Protein AF-A0A7Y0L3Q6-F1 (afdb_monomer_lite)

Foldseek 3Di:
DVVVLCVLLVVLLVLLQVLLCLLQPVVPPPCSVVSNVVSLVVLLVSLLVQLLVCLQVVHLQLQSLLSSQLSSLQSNLCSLQNDQDDLVNPPDPDDDPVSVVVSVVSNDPVVSVVSSVCSNVVSSNSSSVSSNVSSVVHDHDDPVVVVD

Secondary structure (DSSP, 8-state):
-HHHHHHHHHHHHHHHHHHHHHHHHSTT-THHHHHHHHHHHHHHHHHHHHHHHHHHTTS-HHHHHHHHHHHHHHHHHHHHHH----GGG--SS--THHHHHHHHHHTSHHHHHHHHHHHHHHHHHHHHHHHHHHHHTPPPP-TTSS--

Structure (mmCIF, N/CA/C/O backbone):
data_AF-A0A7Y0L3Q6-F1
#
_entry.id   AF-A0A7Y0L3Q6-F1
#
loop_
_atom_site.group_PDB
_atom_site.id
_atom_site.type_symbol
_atom_site.label_atom_id
_atom_site.label_alt_id
_atom_site.label_comp_id
_atom_site.label_asym_id
_atom_site.label_entity_id
_atom_site.label_seq_id
_atom_site.pdbx_PDB_ins_code
_atom_site.Cartn_x
_atom_site.Cartn_y
_atom_site.Cartn_z
_atom_site.occupancy
_atom_site.B_iso_or_equiv
_atom_site.auth_seq_id
_atom_site.auth_comp_id
_atom_site.auth_asym_id
_atom_site.auth_atom_id
_atom_site.pdbx_PDB_model_num
ATOM 1 N N . MET A 1 1 ? -10.080 -8.420 23.449 1.00 54.88 1 MET A N 1
ATOM 2 C CA . MET A 1 1 ? -10.775 -8.860 22.213 1.00 54.88 1 MET A CA 1
ATOM 3 C C . MET A 1 1 ? -9.791 -9.095 21.049 1.00 54.88 1 MET A C 1
ATOM 5 O O . MET A 1 1 ? -9.730 -8.283 20.133 1.00 54.88 1 MET A O 1
ATOM 9 N N . PRO A 1 2 ? -9.027 -10.204 21.038 1.00 60.50 2 PRO A N 1
ATOM 10 C CA . PRO A 1 2 ? -8.021 -10.488 19.996 1.00 60.50 2 PRO A CA 1
ATOM 11 C C . PRO A 1 2 ? -8.605 -10.716 18.584 1.00 60.50 2 PRO A C 1
ATOM 13 O O . PRO A 1 2 ? -7.922 -10.501 17.585 1.00 60.50 2 PRO A O 1
ATOM 16 N N . GLY A 1 3 ? -9.886 -11.086 18.475 1.00 72.56 3 GLY A N 1
ATOM 17 C CA . GLY A 1 3 ? -10.515 -11.414 17.191 1.00 72.56 3 GLY A CA 1
ATOM 18 C C . GLY A 1 3 ? -10.797 -10.227 16.261 1.00 72.56 3 GLY A C 1
ATOM 19 O O . GLY A 1 3 ? -10.878 -10.427 15.055 1.00 72.56 3 GLY A O 1
ATOM 20 N N . GLN A 1 4 ? -10.945 -8.996 16.770 1.00 75.50 4 GLN A N 1
ATOM 21 C CA . GLN A 1 4 ? -11.238 -7.839 15.906 1.00 75.50 4 GLN A CA 1
ATOM 22 C C . GLN A 1 4 ? -9.990 -7.341 15.175 1.00 75.50 4 GLN A C 1
ATOM 24 O O . GLN A 1 4 ? -10.047 -7.096 13.974 1.00 75.50 4 GLN A O 1
ATOM 29 N N . SER A 1 5 ? -8.848 -7.270 15.861 1.00 79.62 5 SER A N 1
ATOM 30 C CA . SER A 1 5 ? -7.579 -6.857 15.255 1.00 79.62 5 SER A CA 1
ATOM 31 C C . SER A 1 5 ? -7.156 -7.802 14.124 1.00 79.62 5 SER A C 1
ATOM 33 O O . SER A 1 5 ? -6.779 -7.352 13.043 1.00 79.62 5 SER A O 1
ATOM 35 N N . ALA A 1 6 ? -7.316 -9.114 14.328 1.00 87.12 6 ALA A N 1
ATOM 36 C CA . ALA A 1 6 ? -7.025 -10.123 13.310 1.00 87.12 6 ALA A CA 1
ATOM 37 C C . ALA A 1 6 ? -7.877 -9.957 12.037 1.00 87.12 6 ALA A C 1
ATOM 39 O O . ALA A 1 6 ? -7.383 -10.196 10.939 1.00 87.12 6 ALA A O 1
ATOM 40 N N . ARG A 1 7 ? -9.131 -9.493 12.157 1.00 92.12 7 ARG A N 1
ATOM 41 C CA . ARG A 1 7 ? -10.014 -9.263 10.999 1.00 92.12 7 ARG A CA 1
ATOM 42 C C . ARG A 1 7 ? -9.521 -8.125 10.111 1.00 92.12 7 ARG A C 1
ATOM 44 O O . ARG A 1 7 ? -9.531 -8.280 8.897 1.00 92.12 7 ARG A O 1
ATOM 51 N N . TYR A 1 8 ? -9.071 -7.009 10.688 1.00 93.69 8 TYR A N 1
ATOM 52 C CA . TYR A 1 8 ? -8.586 -5.867 9.899 1.00 93.69 8 TYR A CA 1
ATOM 53 C C . TYR A 1 8 ? -7.243 -6.157 9.228 1.00 93.69 8 TYR A C 1
ATOM 55 O O . TYR A 1 8 ? -7.062 -5.822 8.061 1.00 93.69 8 TYR A O 1
ATOM 63 N N . LEU A 1 9 ? -6.330 -6.838 9.929 1.00 92.94 9 LEU A N 1
ATOM 64 C CA . LEU A 1 9 ? -5.070 -7.294 9.336 1.00 92.94 9 LEU A CA 1
ATOM 65 C C . LEU A 1 9 ? -5.328 -8.334 8.235 1.00 92.94 9 LEU A C 1
ATOM 67 O O . LEU A 1 9 ? -4.752 -8.238 7.158 1.00 92.94 9 LEU A O 1
ATOM 71 N N . GLY A 1 10 ? -6.248 -9.277 8.462 1.00 93.00 10 GLY A N 1
ATOM 72 C CA . GLY A 1 10 ? -6.668 -10.247 7.449 1.00 93.00 10 GLY A CA 1
ATOM 73 C C . GLY A 1 10 ? -7.298 -9.584 6.221 1.00 93.00 10 GLY A C 1
ATOM 74 O O . GLY A 1 10 ? -6.948 -9.924 5.096 1.00 93.00 10 GLY A O 1
ATOM 75 N N . ALA A 1 11 ? -8.162 -8.585 6.418 1.00 95.00 11 ALA A N 1
ATOM 76 C CA . ALA A 1 11 ? -8.728 -7.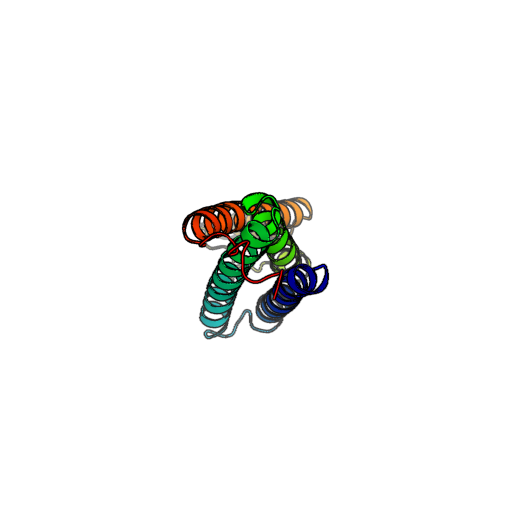796 5.325 1.00 95.00 11 ALA A CA 1
ATOM 77 C C . ALA A 1 11 ? -7.638 -7.049 4.539 1.00 95.00 11 ALA A C 1
ATOM 79 O O . ALA A 1 11 ? -7.662 -7.065 3.312 1.00 95.00 11 ALA A O 1
ATOM 80 N N . ALA A 1 12 ? -6.654 -6.458 5.225 1.00 95.38 12 ALA A N 1
ATOM 81 C CA . ALA A 1 12 ? -5.513 -5.806 4.582 1.00 95.38 12 ALA A CA 1
ATOM 82 C C . ALA A 1 12 ? -4.702 -6.779 3.719 1.00 95.38 12 ALA A C 1
ATOM 84 O O . ALA A 1 12 ? -4.324 -6.440 2.600 1.00 95.38 12 ALA A O 1
ATOM 85 N N . VAL A 1 13 ? -4.486 -8.002 4.212 1.00 96.00 13 VAL A N 1
ATOM 86 C CA . VAL A 1 13 ? -3.811 -9.067 3.463 1.00 96.00 13 VAL A CA 1
ATOM 87 C C . VAL A 1 13 ? -4.617 -9.466 2.228 1.00 96.00 13 VAL A C 1
ATOM 89 O O . VAL A 1 13 ? -4.060 -9.515 1.138 1.00 96.00 13 VAL A O 1
ATOM 92 N N . ILE A 1 14 ? -5.927 -9.696 2.362 1.00 97.00 14 ILE A N 1
ATOM 93 C CA . ILE A 1 14 ? -6.794 -10.055 1.227 1.00 97.00 14 ILE A CA 1
ATOM 94 C C . ILE A 1 14 ? -6.776 -8.951 0.164 1.00 97.00 14 ILE A C 1
ATOM 96 O O . ILE A 1 14 ? -6.554 -9.236 -1.012 1.00 97.00 14 ILE A O 1
ATOM 100 N N . LEU A 1 15 ? -6.949 -7.689 0.571 1.00 96.00 15 LEU A N 1
ATOM 101 C CA . LEU A 1 15 ? -6.891 -6.545 -0.340 1.00 96.00 15 LEU A CA 1
ATOM 102 C C . LEU A 1 15 ? -5.509 -6.406 -0.989 1.00 96.00 15 LEU A C 1
ATOM 104 O O . LEU A 1 15 ? -5.421 -6.115 -2.179 1.00 96.00 15 LEU A O 1
ATOM 108 N N . GLY A 1 16 ? -4.435 -6.649 -0.237 1.00 94.00 16 GLY A N 1
ATOM 109 C CA . GLY A 1 16 ? -3.068 -6.628 -0.748 1.00 94.00 16 GLY A CA 1
ATOM 110 C C . GLY A 1 16 ? -2.812 -7.726 -1.782 1.00 94.00 16 GLY A C 1
ATOM 111 O O . GLY A 1 16 ? -2.214 -7.457 -2.820 1.00 94.00 16 GLY A O 1
ATOM 112 N N . ILE A 1 17 ? -3.322 -8.942 -1.558 1.00 95.06 17 ILE A N 1
ATOM 113 C CA . ILE A 1 17 ? -3.269 -10.036 -2.541 1.00 95.06 17 ILE A CA 1
ATOM 114 C C . ILE A 1 17 ? -4.060 -9.660 -3.796 1.00 95.06 17 ILE A C 1
ATOM 116 O O . ILE A 1 17 ? -3.571 -9.857 -4.903 1.00 95.06 17 ILE A O 1
ATOM 120 N N . MET A 1 18 ? -5.254 -9.080 -3.652 1.00 94.75 18 MET A N 1
ATOM 121 C CA . MET A 1 18 ? -6.032 -8.604 -4.801 1.00 94.75 18 MET A CA 1
ATOM 122 C C . MET A 1 18 ? -5.284 -7.518 -5.581 1.00 94.75 18 MET A C 1
ATOM 124 O O . MET A 1 18 ? -5.284 -7.550 -6.809 1.00 94.75 18 MET A O 1
ATOM 128 N N . ALA A 1 19 ? -4.606 -6.595 -4.893 1.00 92.94 19 ALA A N 1
ATOM 129 C CA . ALA A 1 19 ? -3.790 -5.561 -5.528 1.00 92.94 19 ALA A CA 1
ATOM 130 C C . ALA A 1 19 ? -2.600 -6.169 -6.281 1.00 92.94 19 ALA A C 1
ATOM 132 O O . ALA A 1 19 ? -2.336 -5.794 -7.424 1.00 92.94 19 ALA A O 1
ATOM 133 N N . LEU A 1 20 ? -1.939 -7.162 -5.681 1.00 92.56 20 LEU A N 1
ATOM 134 C CA . LEU A 1 20 ? -0.868 -7.923 -6.315 1.00 92.56 20 LEU A CA 1
ATOM 135 C C . LEU A 1 20 ? -1.364 -8.637 -7.580 1.00 92.56 20 LEU A C 1
ATOM 137 O O . LEU A 1 20 ? -0.777 -8.468 -8.647 1.00 92.56 20 LEU A O 1
ATOM 141 N N . VAL A 1 21 ? -2.477 -9.371 -7.496 1.00 92.56 21 VAL A N 1
ATOM 142 C CA . VAL A 1 21 ? -3.078 -10.065 -8.647 1.00 92.56 21 VAL A CA 1
ATOM 143 C C . VAL A 1 21 ? -3.478 -9.070 -9.735 1.00 92.56 21 VAL A C 1
ATOM 145 O O . VAL A 1 21 ? -3.168 -9.296 -10.903 1.00 92.56 21 VAL A O 1
ATOM 148 N N . ASN A 1 22 ? -4.099 -7.944 -9.368 1.00 91.81 22 ASN A N 1
ATOM 149 C CA . ASN A 1 22 ? -4.444 -6.878 -10.306 1.00 91.81 22 ASN A CA 1
ATOM 150 C C . ASN A 1 22 ? -3.203 -6.348 -11.040 1.00 91.81 22 ASN A C 1
ATOM 152 O O . ASN A 1 22 ? -3.220 -6.205 -12.261 1.00 91.81 22 ASN A O 1
ATOM 156 N N . SER A 1 23 ? -2.109 -6.119 -10.308 1.00 86.31 23 SER A N 1
ATOM 157 C CA . SER A 1 23 ? -0.861 -5.628 -10.892 1.00 86.31 23 SER A CA 1
ATOM 158 C C . SER A 1 23 ? -0.247 -6.624 -11.882 1.00 86.31 23 SER A C 1
ATOM 160 O O . SER A 1 23 ? 0.167 -6.220 -12.965 1.00 86.31 23 SER A O 1
ATOM 162 N N . VAL A 1 24 ? -0.231 -7.921 -11.554 1.00 87.38 24 VAL A N 1
ATOM 163 C CA . VAL A 1 24 ? 0.467 -8.947 -12.347 1.00 87.38 24 VAL A CA 1
ATOM 164 C C . VAL A 1 24 ? -0.376 -9.442 -13.523 1.00 87.38 24 VAL A C 1
ATOM 166 O O . VAL A 1 24 ? 0.138 -9.559 -14.632 1.00 87.38 24 VAL A O 1
ATOM 169 N N . TRP A 1 25 ? -1.667 -9.716 -13.313 1.00 85.25 25 TRP A N 1
ATOM 170 C CA . TRP A 1 25 ? -2.526 -10.341 -14.329 1.00 85.25 25 TRP A CA 1
ATOM 171 C C . TRP A 1 25 ? -3.326 -9.350 -15.171 1.00 85.25 25 TRP A C 1
ATOM 173 O O . TRP A 1 25 ? -3.641 -9.652 -16.320 1.00 85.25 25 TRP A O 1
ATOM 183 N N . PHE A 1 26 ? -3.659 -8.173 -14.638 1.00 82.06 26 PHE A N 1
ATOM 184 C CA . PHE A 1 26 ? -4.563 -7.233 -15.308 1.00 82.06 26 PHE A CA 1
ATOM 185 C C . PHE A 1 26 ? -3.859 -5.985 -15.843 1.00 82.06 26 PHE A C 1
ATOM 187 O O . PHE A 1 26 ? -4.524 -5.078 -16.324 1.00 82.06 26 PHE A O 1
ATOM 194 N N . ARG A 1 27 ? -2.524 -5.932 -15.824 1.00 75.56 27 ARG A N 1
ATOM 195 C CA . ARG A 1 27 ? -1.717 -4.764 -16.220 1.00 75.56 27 ARG A CA 1
ATOM 196 C C . ARG A 1 27 ? -2.156 -4.067 -17.516 1.00 75.56 27 ARG A C 1
ATOM 198 O O . ARG A 1 27 ? -2.184 -2.845 -17.562 1.00 75.56 27 ARG A O 1
ATOM 205 N N . HIS A 1 28 ? -2.485 -4.833 -18.556 1.00 78.25 28 HIS A N 1
ATOM 206 C CA . HIS A 1 28 ? -2.852 -4.298 -19.876 1.00 78.25 28 HIS A CA 1
ATOM 207 C C . HIS A 1 28 ? -4.363 -4.076 -20.052 1.00 78.25 28 HIS A C 1
ATOM 209 O O . HIS A 1 28 ? -4.812 -3.676 -21.124 1.00 78.25 28 HIS A O 1
ATOM 215 N N . ASN A 1 29 ? -5.165 -4.349 -19.021 1.00 84.38 29 ASN A N 1
ATOM 216 C CA . ASN A 1 29 ? -6.603 -4.138 -19.054 1.00 84.38 29 ASN A CA 1
ATOM 217 C C . ASN A 1 29 ? -6.925 -2.697 -18.611 1.00 84.38 29 ASN A C 1
ATOM 219 O O . ASN A 1 29 ? -6.532 -2.314 -17.507 1.00 84.38 29 ASN A O 1
ATOM 223 N N . PRO A 1 30 ? -7.688 -1.909 -19.393 1.00 81.19 30 PRO A N 1
ATOM 224 C CA . PRO A 1 30 ? -8.064 -0.544 -19.013 1.00 81.19 30 PRO A CA 1
ATOM 225 C C . PRO A 1 30 ? -8.836 -0.466 -17.683 1.00 81.19 30 PRO A C 1
ATOM 227 O O . PRO A 1 30 ? -8.782 0.553 -16.998 1.00 81.19 30 PRO A O 1
ATOM 230 N N . ALA A 1 31 ? -9.511 -1.544 -17.270 1.00 85.31 31 ALA A N 1
ATOM 231 C CA . ALA A 1 31 ? -10.195 -1.619 -15.980 1.00 85.31 31 ALA A CA 1
ATOM 232 C C . ALA A 1 31 ? -9.236 -1.746 -14.778 1.00 85.31 31 ALA A C 1
ATOM 234 O O . ALA A 1 31 ? -9.634 -1.447 -13.652 1.00 85.31 31 ALA A O 1
ATOM 235 N N . SER A 1 32 ? -7.977 -2.150 -14.992 1.00 86.94 32 SER A N 1
ATOM 236 C CA . SER A 1 32 ? -6.996 -2.389 -13.922 1.00 86.94 32 SER A CA 1
ATOM 237 C C . SER A 1 32 ? -6.719 -1.149 -13.084 1.00 86.94 32 SER A C 1
ATOM 239 O O . SER A 1 32 ? -6.637 -1.234 -11.857 1.00 86.94 32 SER A O 1
ATOM 241 N N . THR A 1 33 ? -6.670 0.024 -13.719 1.00 87.06 33 THR A N 1
ATOM 242 C CA . THR A 1 33 ? -6.528 1.302 -13.014 1.00 87.06 33 THR A CA 1
ATOM 243 C C . THR A 1 33 ? -7.718 1.557 -12.087 1.00 87.06 33 THR A C 1
ATOM 245 O O . THR A 1 33 ? -7.531 1.926 -10.929 1.00 87.06 33 THR A O 1
ATOM 248 N N . GLY A 1 34 ? -8.945 1.301 -12.555 1.00 90.06 34 GLY A N 1
ATOM 249 C CA . GLY A 1 34 ? -10.160 1.450 -11.747 1.00 90.06 34 GLY A CA 1
ATOM 250 C C . GLY A 1 34 ? -10.207 0.488 -10.556 1.00 90.06 34 GLY A C 1
ATOM 251 O O . GLY A 1 34 ? -10.572 0.882 -9.445 1.00 90.06 34 GLY A O 1
ATOM 252 N N . ILE A 1 35 ? -9.774 -0.760 -10.763 1.00 91.88 35 ILE A N 1
ATOM 253 C CA . ILE A 1 35 ? -9.655 -1.768 -9.702 1.00 91.88 35 ILE A CA 1
ATOM 254 C C . ILE A 1 35 ? -8.613 -1.331 -8.667 1.00 91.88 35 ILE A C 1
ATOM 256 O O . ILE A 1 35 ? -8.903 -1.347 -7.472 1.00 91.88 35 ILE A O 1
ATOM 260 N N . ALA A 1 36 ? -7.432 -0.879 -9.101 1.00 90.69 36 ALA A N 1
ATOM 261 C CA . ALA A 1 36 ? -6.377 -0.408 -8.205 1.00 90.69 36 ALA A CA 1
ATOM 262 C C . ALA A 1 36 ? -6.850 0.760 -7.326 1.00 90.69 36 ALA A C 1
ATOM 264 O O . ALA A 1 36 ? -6.693 0.713 -6.107 1.00 90.69 36 ALA A O 1
ATOM 265 N N . VAL A 1 37 ? -7.500 1.765 -7.922 1.00 92.19 37 VAL A N 1
ATOM 266 C CA . VAL A 1 37 ? -8.066 2.904 -7.179 1.00 92.19 37 VAL A CA 1
ATOM 267 C C . VAL A 1 37 ? -9.094 2.430 -6.155 1.00 92.19 37 VAL A C 1
ATOM 269 O O . VAL A 1 37 ? -9.069 2.867 -5.005 1.00 92.19 37 VAL A O 1
ATOM 272 N N . THR A 1 38 ? -9.962 1.494 -6.539 1.00 95.06 38 THR A N 1
ATOM 273 C CA . THR A 1 38 ? -10.977 0.935 -5.639 1.00 95.06 38 THR A CA 1
ATOM 274 C C . THR A 1 38 ? -10.326 0.214 -4.459 1.00 95.06 38 THR A C 1
ATOM 276 O O . THR A 1 38 ? -10.699 0.457 -3.314 1.00 95.06 38 THR A O 1
ATOM 279 N N . LEU A 1 39 ? -9.307 -0.616 -4.700 1.00 94.81 39 LEU A N 1
ATOM 280 C CA . LEU A 1 39 ? -8.556 -1.299 -3.642 1.00 94.81 39 LEU A CA 1
ATOM 281 C C . LEU A 1 39 ? -7.862 -0.305 -2.699 1.00 94.81 39 LEU A C 1
ATOM 283 O O . LEU A 1 39 ? -7.881 -0.510 -1.485 1.00 94.81 39 LEU A O 1
ATOM 287 N N . TYR A 1 40 ? -7.318 0.795 -3.229 1.00 94.06 40 TYR A N 1
ATOM 288 C CA . TYR A 1 40 ? -6.711 1.860 -2.424 1.00 94.06 40 TYR A CA 1
ATOM 289 C C . TYR A 1 40 ? -7.734 2.579 -1.542 1.00 94.06 40 TYR A C 1
ATOM 291 O O . TYR A 1 40 ? -7.461 2.846 -0.375 1.00 94.06 40 TYR A O 1
ATOM 299 N N . VAL A 1 41 ? -8.939 2.841 -2.046 1.00 96.19 41 VAL A N 1
ATOM 300 C CA . VAL A 1 41 ? -10.024 3.399 -1.225 1.00 96.19 41 VAL A CA 1
ATOM 301 C C . VAL A 1 41 ? -10.465 2.397 -0.156 1.00 96.19 41 VAL A C 1
ATOM 303 O O . VAL A 1 41 ? -10.620 2.766 1.008 1.00 96.19 41 VAL A O 1
ATOM 306 N N . LEU A 1 42 ? -10.617 1.119 -0.510 1.00 97.00 42 LEU A N 1
ATOM 307 C CA . LEU A 1 42 ? -11.035 0.080 0.431 1.00 97.00 42 LEU A CA 1
ATOM 308 C C . LEU A 1 42 ? -10.039 -0.096 1.580 1.00 97.00 42 LEU A C 1
ATOM 310 O O . LEU A 1 42 ? -10.469 -0.212 2.727 1.00 97.00 42 LEU A O 1
ATOM 314 N N . ILE A 1 43 ? -8.727 -0.056 1.324 1.00 96.94 43 ILE A N 1
ATOM 315 C CA . ILE A 1 43 ? -7.747 -0.138 2.415 1.00 96.94 43 ILE A CA 1
ATOM 316 C C . ILE A 1 43 ? -7.818 1.088 3.336 1.00 96.94 43 ILE A C 1
ATOM 318 O O . ILE A 1 43 ? -7.667 0.936 4.546 1.00 96.94 43 ILE A O 1
ATOM 322 N N . MET A 1 44 ? -8.150 2.277 2.819 1.00 96.31 44 MET A N 1
ATOM 323 C CA . MET A 1 44 ? -8.397 3.455 3.663 1.00 96.31 44 MET A CA 1
ATOM 324 C C . MET A 1 44 ? -9.632 3.276 4.547 1.00 96.31 44 MET A C 1
ATOM 326 O O . MET A 1 44 ? -9.608 3.630 5.724 1.00 96.31 44 MET A O 1
ATOM 330 N N . VAL A 1 45 ? -10.695 2.663 4.021 1.00 96.88 45 VAL A N 1
ATOM 331 C CA . VAL A 1 45 ? -11.884 2.309 4.808 1.00 96.88 45 VAL A CA 1
ATOM 332 C C . VAL A 1 45 ? -11.528 1.300 5.907 1.00 96.88 45 VAL A C 1
ATOM 334 O O . VAL A 1 45 ? -11.921 1.480 7.061 1.00 96.88 45 VAL A O 1
ATOM 337 N N . VAL A 1 46 ? -10.735 0.272 5.587 1.00 96.19 46 VAL A N 1
ATOM 338 C CA . VAL A 1 46 ? -10.242 -0.702 6.576 1.00 96.19 46 VAL A CA 1
ATOM 339 C C . VAL A 1 46 ? -9.396 -0.011 7.647 1.00 96.19 46 VAL A C 1
ATOM 341 O O . VAL A 1 46 ? -9.638 -0.246 8.828 1.00 96.19 46 VAL A O 1
ATOM 344 N N . ALA A 1 47 ? -8.471 0.876 7.265 1.00 95.69 47 ALA A N 1
ATOM 345 C CA . ALA A 1 47 ? -7.641 1.648 8.192 1.00 95.69 47 ALA A CA 1
ATOM 346 C C . ALA A 1 47 ? -8.479 2.558 9.110 1.00 95.69 47 ALA A C 1
ATOM 348 O O . ALA A 1 47 ? -8.215 2.680 10.309 1.00 95.69 47 ALA A O 1
ATOM 349 N N . PHE A 1 48 ? -9.535 3.168 8.570 1.00 95.62 48 PHE A N 1
ATOM 350 C CA . PHE A 1 48 ? -10.464 3.984 9.344 1.00 95.62 48 PHE A CA 1
ATOM 351 C C . PHE A 1 48 ? -11.168 3.147 10.422 1.00 95.62 48 PHE A C 1
ATOM 353 O O . PHE A 1 48 ? -11.123 3.468 11.613 1.00 95.62 48 PHE A O 1
ATOM 360 N N . PHE A 1 49 ? -11.783 2.026 10.038 1.00 94.62 49 PHE A N 1
ATOM 361 C CA . PHE A 1 49 ? -12.472 1.160 10.997 1.00 94.62 49 PHE A CA 1
ATOM 362 C C . PHE A 1 49 ? -11.513 0.484 11.979 1.00 94.62 49 PHE A C 1
ATOM 364 O O . PHE A 1 49 ? -11.850 0.357 13.160 1.00 94.62 49 PHE A O 1
ATOM 371 N N . SER A 1 50 ? -10.304 0.130 11.541 1.00 93.56 50 SER A N 1
ATOM 372 C CA . SER A 1 50 ? -9.271 -0.409 12.420 1.00 93.56 50 SER A CA 1
ATOM 373 C C . SER A 1 50 ? -8.845 0.611 13.474 1.00 93.56 50 SER A C 1
ATOM 375 O O . SER A 1 50 ? -8.673 0.242 14.632 1.00 93.56 50 SER A O 1
ATOM 377 N N . GLY A 1 51 ? -8.740 1.896 13.113 1.00 92.12 51 GLY A N 1
ATOM 378 C CA . GLY A 1 51 ? -8.471 2.984 14.055 1.00 92.12 51 GLY A CA 1
ATOM 379 C C . GLY A 1 51 ? -9.559 3.118 15.121 1.00 92.12 51 GLY A C 1
ATOM 380 O O . GLY A 1 51 ? -9.263 3.149 16.315 1.00 92.12 51 GLY A O 1
ATOM 381 N N . ARG A 1 52 ? -10.837 3.088 14.720 1.00 92.19 52 ARG A N 1
ATOM 382 C CA . ARG A 1 52 ? -11.962 3.119 15.676 1.00 92.19 52 ARG A CA 1
ATOM 383 C C . ARG A 1 52 ? -11.978 1.906 16.601 1.00 92.19 52 ARG A C 1
ATOM 385 O O . ARG A 1 52 ? -12.262 2.047 17.789 1.00 92.19 52 ARG A O 1
ATOM 392 N N . ALA A 1 53 ? -11.700 0.721 16.064 1.00 89.94 53 ALA A N 1
ATOM 393 C CA . ALA A 1 53 ? -11.644 -0.505 16.850 1.00 89.94 53 ALA A CA 1
ATOM 394 C C . ALA A 1 53 ? -10.469 -0.493 17.838 1.00 89.94 53 ALA A C 1
ATOM 396 O O . ALA A 1 53 ? -10.648 -0.854 18.998 1.00 89.94 53 ALA A O 1
ATOM 397 N N . ALA A 1 54 ? -9.296 -0.022 17.405 1.00 89.88 54 ALA A N 1
ATOM 398 C CA . ALA A 1 54 ? -8.125 0.125 18.261 1.00 89.88 54 ALA A CA 1
ATOM 399 C C . ALA A 1 54 ? -8.369 1.126 19.398 1.00 89.88 54 ALA A C 1
ATOM 401 O O . ALA A 1 54 ? -8.029 0.821 20.537 1.00 89.88 54 ALA A O 1
ATOM 402 N N . HIS A 1 55 ? -9.023 2.262 19.120 1.00 89.25 55 HIS A N 1
ATOM 403 C CA . HIS A 1 55 ? -9.396 3.248 20.146 1.00 89.25 55 HIS A CA 1
ATOM 404 C C . HIS A 1 55 ? -10.270 2.627 21.240 1.00 89.25 55 HIS A C 1
ATOM 406 O O . HIS A 1 55 ? -9.942 2.704 22.419 1.00 89.25 55 HIS A O 1
ATOM 412 N N . ARG A 1 56 ? -11.330 1.911 20.843 1.00 87.31 56 ARG A N 1
ATOM 413 C CA . ARG A 1 56 ? -12.230 1.212 21.779 1.00 87.31 56 ARG A CA 1
ATOM 414 C C . ARG A 1 56 ? -11.549 0.094 22.566 1.00 87.31 56 ARG A C 1
ATOM 416 O O . ARG A 1 56 ? -12.031 -0.276 23.624 1.00 87.31 56 ARG A O 1
ATOM 423 N N . ALA A 1 57 ? -10.461 -0.459 22.041 1.00 85.81 57 ALA A N 1
ATOM 424 C CA . ALA A 1 57 ? -9.665 -1.478 22.713 1.00 85.81 57 ALA A CA 1
ATOM 425 C C . ALA A 1 57 ? -8.520 -0.890 23.562 1.00 85.81 57 ALA A C 1
ATOM 427 O O . ALA A 1 57 ? -7.707 -1.662 24.065 1.00 85.81 57 ALA A O 1
ATOM 428 N N . HIS A 1 58 ? -8.427 0.442 23.698 1.00 84.00 58 HIS A N 1
ATOM 429 C CA . HIS A 1 58 ? -7.327 1.165 24.355 1.00 84.00 58 HIS A CA 1
ATOM 430 C C . HIS A 1 58 ? -5.938 0.915 23.737 1.00 84.00 58 HIS A C 1
ATOM 432 O O . HIS A 1 58 ? -4.909 0.976 24.409 1.00 84.00 58 HIS A O 1
ATOM 438 N N . TRP A 1 59 ? -5.885 0.622 22.438 1.00 86.12 59 TRP A N 1
ATOM 439 C CA . TRP A 1 59 ? -4.643 0.479 21.676 1.00 86.12 59 TRP A CA 1
ATOM 440 C C . TRP A 1 59 ? -4.294 1.789 20.974 1.00 86.12 59 TRP A C 1
ATOM 442 O O . TRP A 1 59 ? -5.158 2.634 20.768 1.00 86.12 59 TRP A O 1
ATOM 452 N N . ARG A 1 60 ? -3.035 1.949 20.543 1.00 92.19 60 ARG A N 1
ATOM 453 C CA . ARG A 1 60 ? -2.587 3.134 19.789 1.00 92.19 60 ARG A CA 1
ATOM 454 C C . ARG A 1 60 ? -3.157 3.093 18.357 1.00 92.19 60 ARG A C 1
ATOM 456 O O . ARG A 1 60 ? -2.625 2.345 17.532 1.00 92.19 60 ARG A O 1
ATOM 463 N N . PRO A 1 61 ? -4.184 3.894 18.011 1.00 91.19 61 PRO A N 1
ATOM 464 C CA . PRO A 1 61 ? -4.944 3.697 16.774 1.00 91.19 61 PRO A CA 1
ATOM 465 C C . PRO A 1 61 ? -4.124 3.958 15.515 1.00 91.19 61 PRO A C 1
ATOM 467 O O . PRO A 1 61 ? -4.178 3.175 14.570 1.00 91.19 61 PRO A O 1
ATOM 470 N N . GLY A 1 62 ? -3.299 5.010 15.539 1.00 92.19 62 GLY A N 1
ATOM 471 C CA . GLY A 1 62 ? -2.403 5.342 14.435 1.00 92.19 62 GLY A CA 1
ATOM 472 C C . GLY A 1 62 ? -1.391 4.236 14.136 1.00 92.19 62 GLY A C 1
ATOM 473 O O . GLY A 1 62 ? -1.186 3.900 12.977 1.00 92.19 62 GLY A O 1
ATOM 474 N N . TRP A 1 63 ? -0.813 3.604 15.163 1.00 94.00 63 TRP A N 1
ATOM 475 C CA . TRP A 1 63 ? 0.130 2.493 14.977 1.00 94.00 63 TRP A CA 1
ATOM 476 C C . TRP A 1 63 ? -0.553 1.252 14.406 1.00 94.00 63 TRP A C 1
ATOM 478 O O . TRP A 1 63 ? 0.007 0.579 13.543 1.00 94.00 63 TRP A O 1
ATOM 488 N N . PHE A 1 64 ? -1.780 0.966 14.849 1.00 94.00 64 PHE A N 1
ATOM 489 C CA . PHE A 1 64 ? -2.544 -0.151 14.307 1.00 94.00 64 PHE A CA 1
ATOM 490 C C . PHE A 1 64 ? -2.950 0.089 12.845 1.00 94.00 64 PHE A C 1
ATOM 492 O O . PHE A 1 64 ? -2.788 -0.797 12.008 1.00 94.00 64 PHE A O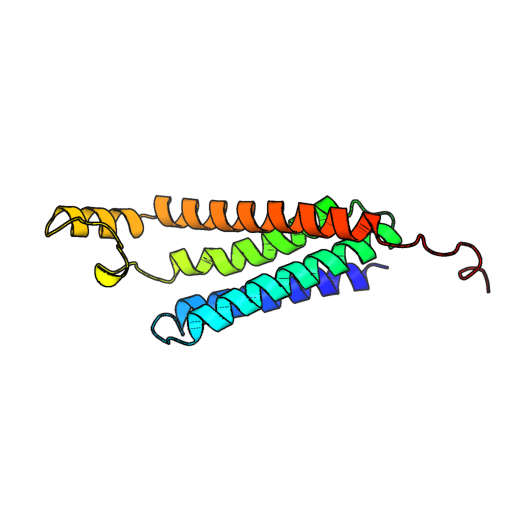 1
ATOM 499 N N . GLY A 1 65 ? -3.384 1.308 12.510 1.00 94.31 65 GLY A N 1
ATOM 500 C CA . GLY A 1 65 ? -3.618 1.723 11.125 1.00 94.31 65 GLY A CA 1
ATOM 501 C C . GLY A 1 65 ? -2.360 1.657 10.262 1.00 94.31 65 GLY A C 1
ATOM 502 O O . GLY A 1 65 ? -2.415 1.166 9.138 1.00 94.31 65 GLY A O 1
ATOM 503 N N . ALA A 1 66 ? -1.210 2.075 10.795 1.00 96.69 66 ALA A N 1
ATOM 504 C CA . ALA A 1 66 ? 0.070 1.967 10.101 1.00 96.69 66 ALA A CA 1
ATOM 505 C C . ALA A 1 66 ? 0.399 0.514 9.744 1.00 96.69 66 ALA A C 1
ATOM 507 O O . ALA A 1 66 ? 0.798 0.250 8.619 1.00 96.69 66 ALA A O 1
ATOM 508 N N . ALA A 1 67 ? 0.178 -0.433 10.663 1.00 96.25 67 ALA A N 1
ATOM 509 C CA . ALA A 1 67 ? 0.406 -1.855 10.410 1.00 96.25 67 ALA A CA 1
ATOM 510 C C . ALA A 1 67 ? -0.522 -2.418 9.316 1.00 96.25 67 ALA A C 1
ATOM 512 O O . ALA A 1 67 ? -0.067 -3.158 8.446 1.00 96.25 67 ALA A O 1
ATOM 513 N N . VAL A 1 68 ? -1.803 -2.029 9.321 1.00 96.69 68 VAL A N 1
ATOM 514 C CA . VAL A 1 68 ? -2.774 -2.358 8.258 1.00 96.69 68 VAL A CA 1
ATOM 515 C C . VAL A 1 68 ? -2.276 -1.848 6.900 1.00 96.69 68 VAL A C 1
ATOM 517 O O . VAL A 1 68 ? -2.205 -2.615 5.938 1.00 96.69 68 VAL A O 1
ATOM 520 N N . GLY A 1 69 ? -1.871 -0.577 6.834 1.00 96.62 69 GLY A N 1
ATOM 521 C CA . GLY A 1 69 ? -1.318 0.032 5.625 1.00 96.62 69 GLY A CA 1
ATOM 522 C C . GLY A 1 69 ? -0.006 -0.606 5.171 1.00 96.62 69 GLY A C 1
ATOM 523 O O . GLY A 1 69 ? 0.174 -0.847 3.981 1.00 96.62 69 GLY A O 1
ATOM 524 N N . ALA A 1 70 ? 0.886 -0.937 6.105 1.00 97.38 70 ALA A N 1
ATOM 525 C CA . ALA A 1 70 ? 2.159 -1.592 5.826 1.00 97.38 70 ALA A CA 1
ATOM 526 C C . ALA A 1 70 ? 1.954 -2.963 5.180 1.00 97.38 70 ALA A C 1
ATOM 528 O O . ALA A 1 70 ? 2.567 -3.247 4.156 1.00 97.38 70 ALA A O 1
ATOM 529 N N . LEU A 1 71 ? 1.066 -3.797 5.736 1.00 96.88 71 LEU A N 1
ATOM 530 C CA . LEU A 1 71 ? 0.765 -5.123 5.187 1.00 96.88 71 LEU A CA 1
ATOM 531 C C . LEU A 1 71 ? 0.227 -5.036 3.760 1.00 96.88 71 LEU A C 1
ATOM 533 O O . LEU A 1 71 ? 0.689 -5.762 2.880 1.00 96.88 71 LEU A O 1
ATOM 537 N N . PHE A 1 72 ? -0.711 -4.117 3.522 1.00 96.69 72 PHE A N 1
ATOM 538 C CA . PHE A 1 72 ? -1.206 -3.852 2.178 1.0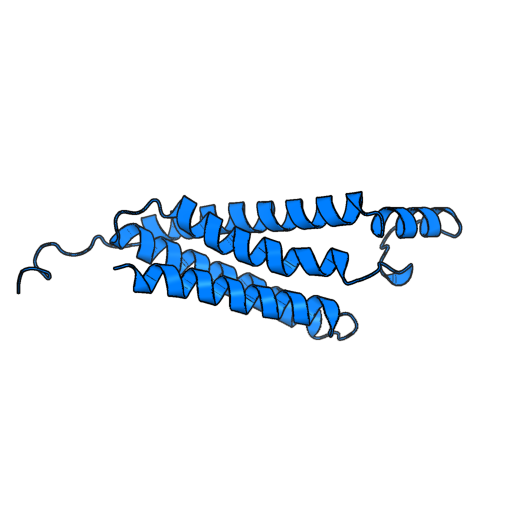0 96.69 72 PHE A CA 1
ATOM 539 C C . PHE A 1 72 ? -0.078 -3.379 1.248 1.00 96.69 72 PHE A C 1
ATOM 541 O O . PHE A 1 72 ? 0.077 -3.912 0.153 1.00 96.69 72 PHE A O 1
ATOM 548 N N . GLY A 1 73 ? 0.738 -2.421 1.699 1.00 94.44 73 GLY A N 1
ATOM 549 C CA . GLY A 1 73 ? 1.837 -1.846 0.927 1.00 94.44 73 GLY A CA 1
ATOM 550 C C . GLY A 1 73 ? 2.931 -2.853 0.572 1.00 94.44 73 GLY A C 1
ATOM 551 O O . GLY A 1 73 ? 3.447 -2.801 -0.541 1.00 94.44 73 GLY A O 1
ATOM 552 N N . VAL A 1 74 ? 3.238 -3.809 1.458 1.00 96.56 74 VAL A N 1
ATOM 553 C CA . VAL A 1 74 ? 4.159 -4.916 1.154 1.00 96.56 74 VAL A CA 1
ATOM 554 C C . VAL A 1 74 ? 3.607 -5.722 -0.016 1.00 96.56 74 VAL A C 1
ATOM 556 O O . VAL A 1 74 ? 4.284 -5.887 -1.025 1.00 96.56 74 VAL A O 1
ATOM 559 N N . LEU A 1 75 ? 2.364 -6.193 0.093 1.00 95.00 75 LEU A N 1
ATOM 560 C CA . LEU A 1 75 ? 1.764 -7.066 -0.914 1.00 95.00 75 LEU A CA 1
ATOM 561 C C . LEU A 1 75 ? 1.565 -6.353 -2.254 1.00 95.00 75 LEU A C 1
ATOM 563 O O . LEU A 1 75 ? 1.909 -6.908 -3.291 1.00 95.00 75 LEU A O 1
ATOM 567 N N . ALA A 1 76 ? 1.086 -5.110 -2.237 1.00 89.69 76 ALA A N 1
ATOM 568 C CA . ALA A 1 76 ? 0.953 -4.298 -3.441 1.00 89.69 76 ALA A CA 1
ATOM 569 C C . ALA A 1 76 ? 2.324 -3.986 -4.076 1.00 89.69 76 ALA A C 1
ATOM 571 O O . ALA A 1 76 ? 2.474 -4.047 -5.295 1.00 89.69 76 ALA A O 1
ATOM 572 N N . GLY A 1 77 ? 3.343 -3.698 -3.258 1.00 89.00 77 GLY A N 1
ATOM 573 C CA . GLY A 1 77 ? 4.700 -3.383 -3.712 1.00 89.00 77 GLY A CA 1
ATOM 574 C C . GLY A 1 77 ? 5.465 -4.584 -4.276 1.00 89.00 77 GLY A C 1
ATOM 575 O O . GLY A 1 77 ? 6.311 -4.409 -5.157 1.00 89.00 77 GLY A O 1
ATOM 576 N N . LEU A 1 78 ? 5.144 -5.808 -3.838 1.00 92.69 78 LEU A N 1
ATOM 577 C CA . LEU A 1 78 ? 5.742 -7.041 -4.365 1.00 92.69 78 LEU A CA 1
ATOM 578 C C . LEU A 1 78 ? 5.485 -7.237 -5.864 1.00 92.69 78 LEU A C 1
ATOM 580 O O . LEU A 1 78 ? 6.292 -7.883 -6.529 1.00 92.69 78 LEU A O 1
ATOM 584 N N . GLY A 1 79 ? 4.430 -6.629 -6.419 1.00 86.31 79 GLY A N 1
ATOM 585 C CA . GLY A 1 79 ? 4.163 -6.658 -7.859 1.00 86.31 79 GLY A CA 1
ATOM 586 C C . GLY A 1 79 ? 5.338 -6.133 -8.685 1.00 86.31 79 GLY A C 1
ATOM 587 O O . GLY A 1 79 ? 5.609 -6.657 -9.763 1.00 86.31 79 GLY A O 1
ATOM 588 N N . SER A 1 80 ? 6.114 -5.188 -8.142 1.00 84.38 80 SER A N 1
ATOM 589 C CA . SER A 1 80 ? 7.316 -4.677 -8.806 1.00 84.38 80 SER A CA 1
ATOM 590 C C . SER A 1 80 ? 8.355 -5.769 -9.079 1.00 84.38 80 SER A C 1
ATOM 592 O O . SER A 1 80 ? 8.985 -5.726 -10.123 1.00 84.38 80 SER A O 1
ATOM 594 N N . PHE A 1 81 ? 8.497 -6.781 -8.218 1.00 87.38 81 PHE A N 1
ATOM 595 C CA . PHE A 1 81 ? 9.448 -7.885 -8.418 1.00 87.38 81 PHE A CA 1
ATOM 596 C C . PHE A 1 81 ? 8.955 -8.934 -9.420 1.00 87.38 81 PHE A C 1
ATOM 598 O O . PHE A 1 81 ? 9.752 -9.700 -9.959 1.00 87.38 81 PHE A O 1
ATOM 605 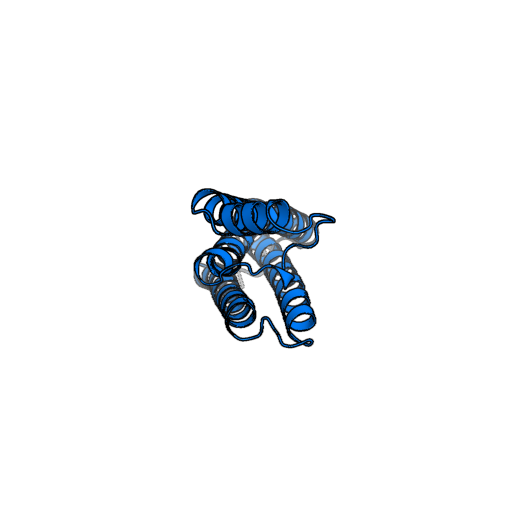N N . LEU A 1 82 ? 7.643 -8.992 -9.650 1.00 87.44 82 LEU A N 1
ATOM 606 C CA . LEU A 1 82 ? 7.013 -9.978 -10.528 1.00 87.44 82 LEU A CA 1
ATOM 607 C C . LEU A 1 82 ? 6.837 -9.459 -11.958 1.00 87.44 82 LEU A C 1
ATOM 609 O O . LEU A 1 82 ? 6.614 -10.245 -12.876 1.00 87.44 82 LEU A O 1
ATOM 613 N N . ILE A 1 83 ? 6.940 -8.144 -12.155 1.00 83.69 83 ILE A N 1
ATOM 614 C CA . ILE A 1 83 ? 6.638 -7.482 -13.418 1.00 83.69 83 ILE A CA 1
ATOM 615 C C . ILE A 1 83 ? 7.879 -6.755 -13.911 1.00 83.69 83 ILE A C 1
ATOM 617 O O . ILE A 1 83 ? 8.432 -5.897 -13.227 1.00 83.69 83 ILE A O 1
ATOM 621 N N . ARG A 1 84 ? 8.279 -7.050 -15.149 1.00 83.25 84 ARG A N 1
ATOM 622 C CA . ARG A 1 84 ? 9.323 -6.278 -15.819 1.00 83.25 84 ARG A CA 1
ATOM 623 C C . ARG A 1 84 ? 8.733 -5.040 -16.484 1.00 83.25 84 ARG A C 1
ATOM 625 O O . ARG A 1 84 ? 7.738 -5.126 -17.211 1.00 83.25 84 ARG A O 1
ATOM 632 N N . ALA A 1 85 ? 9.369 -3.897 -16.256 1.00 80.88 85 ALA A N 1
ATOM 633 C CA . ALA A 1 85 ? 9.092 -2.677 -16.997 1.00 80.88 85 ALA A CA 1
ATOM 634 C C . ALA A 1 85 ? 9.521 -2.868 -18.457 1.00 80.88 85 ALA A C 1
ATOM 636 O O . ALA A 1 85 ? 10.610 -3.376 -18.735 1.00 80.88 85 ALA A O 1
ATOM 637 N N . THR A 1 86 ? 8.667 -2.462 -19.385 1.00 82.12 86 THR A N 1
ATOM 638 C CA . THR A 1 86 ? 8.948 -2.419 -20.818 1.00 82.12 86 THR A CA 1
ATOM 639 C C . THR A 1 86 ? 9.180 -0.972 -21.244 1.00 82.12 86 THR A C 1
ATOM 641 O O . THR A 1 86 ? 8.993 -0.037 -20.465 1.00 82.12 86 THR A O 1
ATOM 644 N N . SER A 1 87 ? 9.616 -0.758 -22.485 1.00 76.12 87 SER A N 1
ATOM 645 C CA . SER A 1 87 ? 9.793 0.593 -23.022 1.00 76.12 87 SER A CA 1
ATOM 646 C C . SER A 1 87 ? 8.499 1.400 -22.976 1.00 76.12 87 SER A C 1
ATOM 648 O O . SER A 1 87 ? 8.565 2.587 -22.670 1.00 76.12 87 SER A O 1
ATOM 650 N N . GLU A 1 88 ? 7.350 0.770 -23.231 1.00 77.12 88 GLU A N 1
ATOM 651 C CA . GLU A 1 88 ? 6.023 1.400 -23.229 1.00 77.12 88 GLU A CA 1
ATOM 652 C C . GLU A 1 88 ? 5.639 1.986 -21.866 1.00 77.12 88 GLU A C 1
ATOM 654 O O . GLU A 1 88 ? 4.918 2.974 -21.818 1.00 77.12 88 GLU A O 1
ATOM 659 N N . ASP A 1 89 ? 6.196 1.451 -20.778 1.00 73.56 89 ASP A N 1
ATOM 660 C CA . ASP A 1 89 ? 5.913 1.900 -19.411 1.00 73.56 89 ASP A CA 1
ATOM 661 C C . ASP A 1 89 ? 6.778 3.079 -18.954 1.00 73.56 89 ASP A C 1
ATOM 663 O O . ASP A 1 89 ? 6.521 3.684 -17.914 1.00 73.56 89 ASP A O 1
ATOM 667 N N . VAL A 1 90 ? 7.847 3.385 -19.693 1.00 74.88 90 VAL A N 1
ATOM 668 C CA . VAL A 1 90 ? 8.730 4.506 -19.373 1.00 74.88 90 VAL A CA 1
ATOM 669 C C . VAL A 1 90 ? 8.161 5.765 -20.008 1.00 74.88 90 VAL A C 1
ATOM 671 O O . VAL A 1 90 ? 8.413 6.048 -21.184 1.00 74.88 90 VAL A O 1
ATOM 674 N N . ASP A 1 91 ? 7.426 6.522 -19.198 1.00 70.75 91 ASP A N 1
ATOM 675 C CA . ASP A 1 91 ? 6.857 7.820 -19.556 1.00 70.75 91 ASP A CA 1
ATOM 676 C C . ASP A 1 91 ? 7.912 8.931 -19.398 1.00 70.75 91 ASP A C 1
ATOM 678 O O . ASP A 1 91 ? 7.878 9.774 -18.504 1.00 70.75 91 ASP A O 1
ATOM 682 N N . ALA A 1 92 ? 8.955 8.856 -20.228 1.00 72.50 92 ALA A N 1
ATOM 683 C CA . ALA A 1 92 ? 10.027 9.842 -20.283 1.00 72.50 92 ALA A CA 1
ATOM 684 C C . ALA A 1 92 ? 10.269 10.267 -21.738 1.00 72.50 92 ALA A C 1
ATOM 686 O O . ALA A 1 92 ? 10.255 9.408 -22.625 1.00 72.50 92 ALA A O 1
ATOM 687 N N . PRO A 1 93 ? 10.604 11.545 -22.015 1.00 71.94 93 PRO A N 1
ATOM 688 C CA . PRO A 1 93 ? 10.897 12.040 -23.366 1.00 71.94 93 PRO A CA 1
ATOM 689 C C . PRO A 1 93 ? 12.237 11.517 -23.940 1.00 71.94 93 PRO A C 1
ATOM 691 O O . PRO A 1 93 ? 12.861 12.151 -24.789 1.00 71.94 93 PRO A O 1
ATOM 694 N N . ALA A 1 94 ? 12.710 10.356 -23.483 1.00 74.94 94 ALA A N 1
ATOM 695 C CA . ALA A 1 94 ? 13.947 9.719 -23.906 1.00 74.94 94 ALA A CA 1
ATOM 696 C C . ALA A 1 94 ? 13.724 8.840 -25.150 1.00 74.94 94 ALA A C 1
ATOM 698 O O . ALA A 1 94 ? 12.793 8.036 -25.207 1.00 74.94 94 ALA A O 1
ATOM 699 N N . ARG A 1 95 ? 14.616 8.937 -26.146 1.00 79.31 95 ARG A N 1
ATOM 700 C CA . ARG A 1 95 ? 14.599 8.099 -27.361 1.00 79.31 95 ARG A CA 1
ATOM 701 C C . ARG A 1 95 ? 15.814 7.168 -27.417 1.00 79.31 95 ARG A C 1
ATOM 703 O O . ARG A 1 95 ? 16.873 7.473 -26.869 1.00 79.31 95 ARG A O 1
ATOM 710 N N . GLY A 1 96 ? 15.659 6.026 -28.090 1.00 78.50 96 GLY A N 1
ATOM 711 C CA . GLY A 1 96 ? 16.747 5.080 -28.363 1.00 78.50 96 GLY A CA 1
ATOM 712 C C . GLY A 1 96 ? 17.446 4.558 -27.100 1.00 78.50 96 GLY A C 1
ATOM 713 O O . GLY A 1 96 ? 16.802 4.058 -26.178 1.00 78.50 96 GLY A O 1
ATOM 714 N N . ILE A 1 97 ? 18.775 4.690 -27.052 1.00 81.38 97 ILE A N 1
ATOM 715 C CA . ILE A 1 97 ? 19.639 4.137 -25.991 1.00 81.38 97 ILE A CA 1
ATOM 716 C C . ILE A 1 97 ? 19.286 4.689 -24.603 1.00 81.38 97 ILE A C 1
ATOM 718 O O . ILE A 1 97 ? 19.335 3.953 -23.619 1.00 81.38 97 ILE A O 1
ATOM 722 N N . ALA A 1 98 ? 18.892 5.962 -24.505 1.00 82.88 98 ALA A N 1
ATOM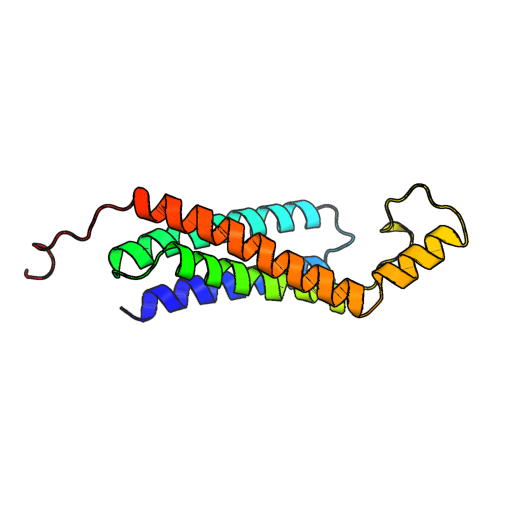 723 C CA . ALA A 1 98 ? 18.508 6.562 -23.229 1.00 82.88 98 ALA A CA 1
ATOM 724 C C . ALA A 1 98 ? 17.262 5.881 -22.633 1.00 82.88 98 ALA A C 1
ATOM 726 O O . ALA A 1 98 ? 17.232 5.595 -21.439 1.00 82.88 98 ALA A O 1
ATOM 727 N N . ARG A 1 99 ? 16.277 5.529 -23.473 1.00 83.81 99 ARG A N 1
ATOM 728 C CA . ARG A 1 99 ? 15.077 4.798 -23.039 1.00 83.81 99 ARG A CA 1
ATOM 729 C C . ARG A 1 99 ? 15.421 3.379 -22.590 1.00 83.81 99 ARG A C 1
ATOM 731 O O . ARG A 1 99 ? 14.941 2.943 -21.553 1.00 83.81 99 ARG A O 1
ATOM 738 N N . LEU A 1 100 ? 16.311 2.690 -23.309 1.00 84.69 100 LEU A N 1
ATOM 739 C CA . LEU A 1 100 ? 16.793 1.358 -22.914 1.00 84.69 100 LEU A CA 1
ATOM 740 C C . LEU A 1 100 ? 17.514 1.381 -21.559 1.00 84.69 100 LEU A C 1
ATOM 742 O O . LEU A 1 100 ? 17.294 0.497 -20.735 1.00 84.69 100 LEU A O 1
ATOM 746 N N . ARG A 1 101 ? 18.328 2.412 -21.292 1.00 86.06 101 ARG A N 1
ATOM 747 C CA . ARG A 1 101 ? 18.980 2.596 -19.985 1.00 86.06 101 ARG A CA 1
ATOM 748 C C . ARG A 1 101 ? 17.969 2.828 -18.863 1.00 86.06 101 ARG A C 1
ATOM 750 O O . ARG A 1 101 ? 18.142 2.261 -17.791 1.00 86.06 101 ARG A O 1
ATOM 757 N N . LEU A 1 102 ? 16.914 3.608 -19.110 1.00 86.75 102 LEU A N 1
ATOM 758 C CA . LEU A 1 102 ? 15.837 3.824 -18.137 1.00 86.75 102 LEU A CA 1
ATOM 759 C C . LEU A 1 102 ? 15.055 2.539 -17.851 1.00 86.75 102 LEU A C 1
ATOM 761 O O . LEU A 1 102 ? 14.812 2.231 -16.691 1.00 86.75 102 LEU A O 1
ATOM 765 N N . VAL A 1 103 ? 14.731 1.755 -18.883 1.00 87.38 103 VAL A N 1
ATOM 766 C CA . VAL A 1 103 ? 14.099 0.436 -18.714 1.00 87.38 103 VAL A CA 1
ATOM 767 C C . VAL A 1 103 ? 15.004 -0.496 -17.903 1.00 87.38 103 VAL A C 1
ATOM 769 O O . VAL A 1 103 ? 14.530 -1.172 -16.994 1.00 87.38 103 VAL A O 1
ATOM 772 N N . ALA A 1 104 ? 16.309 -0.525 -18.183 1.00 87.81 104 ALA A N 1
ATOM 773 C CA . ALA A 1 104 ? 17.256 -1.346 -17.428 1.00 87.81 104 ALA A CA 1
ATOM 774 C C . ALA A 1 104 ? 17.355 -0.913 -15.953 1.00 87.81 104 ALA A C 1
ATOM 776 O O . ALA A 1 104 ? 17.362 -1.760 -15.064 1.00 87.81 104 ALA A O 1
ATOM 777 N N . LEU A 1 105 ? 17.369 0.398 -15.690 1.00 87.56 105 LEU A N 1
ATOM 778 C CA . LEU A 1 105 ? 17.326 0.961 -14.337 1.00 87.56 105 LEU A CA 1
ATOM 779 C C . LEU A 1 105 ? 16.030 0.596 -13.607 1.00 87.56 105 LEU A C 1
ATOM 781 O O . LEU A 1 105 ? 16.089 0.163 -12.458 1.00 87.56 105 LEU A O 1
ATOM 785 N N . ALA A 1 106 ? 14.882 0.715 -14.277 1.00 85.25 106 ALA A N 1
ATOM 786 C CA . ALA A 1 106 ? 13.571 0.384 -13.723 1.00 85.25 106 ALA A CA 1
ATOM 787 C C . ALA A 1 106 ? 13.429 -1.106 -13.366 1.00 85.25 106 ALA A C 1
ATOM 789 O O . ALA A 1 106 ? 12.707 -1.442 -12.435 1.00 85.25 106 ALA A O 1
ATOM 790 N N . ASN A 1 107 ? 14.149 -1.985 -14.068 1.00 89.38 107 ASN A N 1
ATOM 791 C CA . ASN A 1 107 ? 14.205 -3.426 -13.797 1.00 89.38 107 ASN A CA 1
ATOM 792 C C . ASN A 1 107 ? 15.369 -3.836 -12.873 1.00 89.38 107 ASN A C 1
ATOM 794 O O . ASN A 1 107 ? 15.683 -5.022 -12.752 1.00 89.38 107 ASN A O 1
ATOM 798 N N . SER A 1 108 ? 16.076 -2.878 -12.267 1.00 91.19 108 SER A N 1
ATOM 799 C CA . SER A 1 108 ? 17.170 -3.195 -11.350 1.00 91.19 108 SER A CA 1
ATOM 800 C C . SER A 1 108 ? 16.631 -3.662 -9.988 1.00 91.19 108 SER A C 1
ATOM 802 O O . SER A 1 108 ? 15.615 -3.141 -9.521 1.00 91.19 108 SER A O 1
ATOM 804 N N . PRO A 1 109 ? 17.325 -4.578 -9.281 1.00 89.81 109 PRO A N 1
ATOM 805 C CA . PRO A 1 109 ? 16.923 -5.005 -7.937 1.00 89.81 109 PRO A CA 1
ATOM 806 C C . PRO A 1 109 ? 16.744 -3.833 -6.967 1.00 89.81 109 PRO A C 1
ATOM 808 O O . PRO A 1 109 ? 15.824 -3.829 -6.154 1.00 89.81 109 PRO A O 1
ATOM 811 N N . V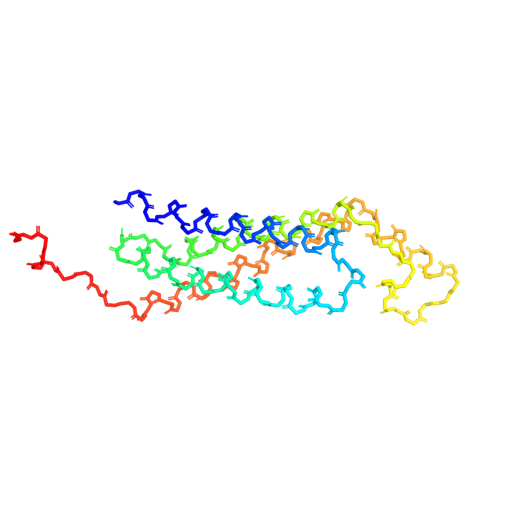AL A 1 110 ? 17.596 -2.810 -7.089 1.00 92.06 110 VAL A N 1
ATOM 812 C CA . VAL A 1 110 ? 17.520 -1.592 -6.276 1.00 92.06 110 VAL A CA 1
ATOM 813 C C . VAL A 1 110 ? 16.226 -0.831 -6.554 1.00 92.06 110 VAL A C 1
ATOM 815 O O . VAL A 1 110 ? 15.553 -0.439 -5.606 1.00 92.06 110 VAL A O 1
ATOM 818 N N . ALA A 1 111 ? 15.835 -0.662 -7.821 1.00 89.31 111 ALA A N 1
ATOM 819 C CA . ALA A 1 111 ? 14.580 0.004 -8.166 1.00 89.31 111 ALA A CA 1
ATOM 820 C C . ALA A 1 111 ? 13.362 -0.743 -7.601 1.00 89.31 111 ALA A C 1
ATOM 822 O O . ALA A 1 111 ? 12.489 -0.111 -7.011 1.00 89.31 111 ALA A O 1
ATOM 823 N N . HIS A 1 112 ? 13.334 -2.076 -7.689 1.00 91.75 112 HIS A N 1
ATOM 824 C CA . HIS A 1 112 ? 12.258 -2.884 -7.104 1.00 91.75 112 HIS A CA 1
ATOM 825 C C . HIS A 1 112 ? 12.178 -2.737 -5.576 1.00 91.75 112 HIS A C 1
ATOM 827 O O . HIS A 1 112 ? 11.095 -2.540 -5.024 1.00 91.75 112 HIS A O 1
ATOM 833 N N . VAL A 1 113 ? 13.322 -2.750 -4.881 1.00 93.75 113 VAL A N 1
ATOM 834 C CA . VAL A 1 113 ? 13.377 -2.517 -3.428 1.00 93.75 113 VAL A CA 1
ATOM 835 C C . VAL A 1 113 ? 12.893 -1.112 -3.071 1.00 93.75 113 VAL A C 1
ATOM 837 O O . VAL A 1 113 ? 12.112 -0.962 -2.134 1.00 93.75 113 VAL A O 1
ATOM 840 N N . VAL A 1 114 ? 13.313 -0.089 -3.820 1.00 93.44 114 VAL A N 1
ATOM 841 C CA . VAL A 1 114 ? 12.864 1.293 -3.602 1.00 93.44 114 VAL A CA 1
ATOM 842 C C . VAL A 1 114 ? 11.352 1.395 -3.777 1.00 93.44 114 VAL A C 1
ATOM 844 O O . VAL A 1 114 ? 10.689 1.910 -2.885 1.00 93.44 114 VAL A O 1
ATOM 847 N N . VAL A 1 115 ? 10.787 0.841 -4.856 1.00 91.38 115 VAL A N 1
ATOM 848 C CA . VAL A 1 115 ? 9.333 0.836 -5.092 1.00 91.38 115 VAL A CA 1
ATOM 849 C C . VAL A 1 115 ? 8.584 0.139 -3.956 1.00 91.38 115 VAL A C 1
ATOM 851 O O . VAL A 1 115 ? 7.584 0.670 -3.473 1.00 91.38 115 VAL A O 1
ATOM 854 N N . LEU A 1 116 ? 9.076 -1.010 -3.486 1.00 94.12 116 LEU A N 1
ATOM 855 C CA . LEU A 1 116 ? 8.483 -1.725 -2.357 1.00 94.12 116 LEU A CA 1
ATOM 856 C C . LEU A 1 116 ? 8.510 -0.886 -1.075 1.00 94.12 116 LEU A C 1
ATOM 858 O O . LEU A 1 116 ? 7.475 -0.727 -0.431 1.00 94.12 116 LEU A O 1
ATOM 862 N N . ILE A 1 117 ? 9.665 -0.324 -0.710 1.00 96.31 117 ILE A N 1
ATOM 863 C CA . ILE A 1 117 ? 9.799 0.510 0.491 1.00 96.31 117 ILE A CA 1
ATOM 864 C C . ILE A 1 117 ? 8.899 1.742 0.383 1.00 96.31 117 ILE A C 1
ATOM 866 O O . ILE A 1 117 ? 8.193 2.063 1.337 1.00 96.31 117 ILE A O 1
ATOM 870 N N . THR A 1 118 ? 8.875 2.405 -0.774 1.00 95.94 118 THR A N 1
ATOM 871 C CA . THR A 1 118 ? 7.993 3.547 -1.020 1.00 95.94 118 THR A CA 1
ATOM 872 C C . THR A 1 118 ? 6.532 3.150 -0.844 1.00 95.94 118 THR A C 1
ATOM 874 O O . THR A 1 118 ? 5.829 3.822 -0.100 1.00 95.94 118 THR A O 1
ATOM 877 N N . ALA A 1 119 ? 6.080 2.037 -1.430 1.00 93.94 119 ALA A N 1
ATOM 878 C CA . ALA A 1 119 ? 4.709 1.560 -1.262 1.00 93.94 119 ALA A CA 1
ATOM 879 C C . ALA A 1 119 ? 4.372 1.304 0.216 1.00 93.94 119 ALA A C 1
ATOM 881 O O . ALA A 1 119 ? 3.368 1.811 0.720 1.00 93.94 119 ALA A O 1
ATOM 882 N N . VAL A 1 120 ? 5.236 0.582 0.938 1.00 97.50 120 VAL A N 1
ATOM 883 C CA . VAL A 1 120 ? 5.063 0.313 2.373 1.00 97.50 120 VAL A CA 1
ATOM 884 C C . VAL A 1 120 ? 4.950 1.614 3.159 1.00 97.50 120 VAL A C 1
ATOM 886 O O . VAL A 1 120 ? 4.000 1.777 3.923 1.00 97.50 120 VAL A O 1
ATOM 889 N N . LEU A 1 121 ? 5.873 2.557 2.964 1.00 97.75 121 LEU A N 1
ATOM 890 C CA . LEU A 1 121 ? 5.882 3.827 3.687 1.00 97.75 121 LEU A CA 1
ATOM 891 C C . LEU A 1 121 ? 4.659 4.682 3.354 1.00 97.75 121 LEU A C 1
ATOM 893 O O . LEU A 1 121 ? 3.996 5.165 4.270 1.00 97.75 121 LEU A O 1
ATOM 897 N N . THR A 1 122 ? 4.321 4.829 2.072 1.00 96.75 122 THR A N 1
ATOM 898 C CA . THR A 1 122 ? 3.160 5.604 1.622 1.00 96.75 122 THR A CA 1
ATOM 899 C C . THR A 1 122 ? 1.879 5.075 2.257 1.00 96.75 122 THR A C 1
ATOM 901 O O . THR A 1 122 ? 1.163 5.835 2.911 1.00 96.75 122 THR A O 1
ATOM 904 N N . PHE A 1 123 ? 1.601 3.773 2.149 1.00 97.12 123 PHE A N 1
ATOM 905 C CA . PHE A 1 123 ? 0.377 3.213 2.721 1.00 97.12 123 PHE A CA 1
ATOM 906 C C . PHE A 1 123 ? 0.391 3.194 4.251 1.00 97.12 123 PHE A C 1
ATOM 908 O O . PHE A 1 123 ? -0.658 3.427 4.853 1.00 97.12 123 PHE A O 1
ATOM 915 N N . SER A 1 124 ? 1.548 2.994 4.890 1.00 96.69 124 SER A N 1
ATOM 916 C CA . SER A 1 124 ? 1.676 3.073 6.354 1.00 96.69 124 SER A CA 1
ATOM 917 C C . SER A 1 124 ? 1.354 4.470 6.874 1.00 96.69 124 SER A C 1
ATOM 919 O O . SER A 1 124 ? 0.563 4.608 7.802 1.00 96.69 124 SER A O 1
ATOM 921 N N . ILE A 1 125 ? 1.934 5.510 6.267 1.00 98.06 125 ILE A N 1
ATOM 922 C CA . ILE A 1 125 ? 1.756 6.902 6.699 1.00 98.06 125 ILE A CA 1
ATOM 923 C C . ILE A 1 125 ? 0.313 7.349 6.475 1.00 98.06 125 ILE A C 1
ATOM 925 O O . ILE A 1 125 ? -0.310 7.882 7.392 1.00 98.06 125 ILE A O 1
ATOM 929 N N . ILE A 1 126 ? -0.253 7.095 5.291 1.00 97.00 126 ILE A N 1
ATOM 930 C CA . ILE A 1 126 ? -1.637 7.491 5.006 1.00 97.00 126 ILE A CA 1
ATOM 931 C C . ILE A 1 126 ? -2.597 6.746 5.946 1.00 97.00 126 ILE A C 1
ATOM 933 O O . ILE A 1 126 ? -3.456 7.371 6.567 1.00 97.00 126 ILE A O 1
ATOM 937 N N . SER A 1 127 ? -2.419 5.434 6.131 1.00 97.38 127 SER A N 1
ATOM 938 C CA . SER A 1 127 ? -3.286 4.644 7.017 1.00 97.38 127 SER A CA 1
ATOM 939 C C . SER A 1 127 ? -3.138 5.037 8.487 1.00 97.38 127 SER A C 1
ATOM 941 O O . SER A 1 127 ? -4.124 5.023 9.221 1.00 97.38 127 SER A O 1
ATOM 943 N N . LEU A 1 128 ? -1.939 5.442 8.923 1.00 97.69 128 LEU A N 1
ATOM 944 C CA . LEU A 1 128 ? -1.709 6.011 10.252 1.00 97.69 128 LEU A CA 1
ATOM 945 C C . LEU A 1 128 ? -2.543 7.274 10.457 1.00 97.69 128 LEU A C 1
ATOM 947 O O . LEU A 1 128 ? -3.212 7.400 11.485 1.00 97.69 128 LEU A O 1
ATOM 951 N N . ILE A 1 129 ? -2.518 8.194 9.490 1.00 97.19 129 ILE A N 1
ATOM 952 C CA . ILE A 1 129 ? -3.285 9.443 9.545 1.00 97.19 129 ILE A CA 1
ATOM 953 C C . ILE A 1 129 ? -4.780 9.124 9.591 1.00 97.19 129 ILE A C 1
ATOM 955 O O . ILE A 1 129 ? -5.476 9.572 10.501 1.00 97.19 129 ILE A O 1
ATOM 959 N N . VAL A 1 130 ? -5.262 8.289 8.666 1.00 97.12 130 VAL A N 1
ATOM 960 C CA . VAL A 1 130 ? -6.678 7.909 8.575 1.00 97.12 130 VAL A CA 1
ATOM 961 C C . VAL A 1 130 ? -7.163 7.238 9.860 1.00 97.12 130 VAL A C 1
ATOM 963 O O . VAL A 1 130 ? -8.203 7.620 10.391 1.00 97.12 130 VAL A O 1
ATOM 966 N N . ALA A 1 131 ? -6.405 6.290 10.413 1.00 95.50 131 ALA A N 1
ATOM 967 C CA . ALA A 1 131 ? -6.766 5.612 11.656 1.00 95.50 131 ALA A CA 1
ATOM 968 C C . ALA A 1 131 ? -6.740 6.549 12.874 1.00 95.50 131 ALA A C 1
ATOM 970 O O . ALA A 1 131 ? -7.578 6.419 13.768 1.00 95.50 131 ALA A O 1
ATOM 971 N N . SER A 1 132 ? -5.807 7.505 12.905 1.00 94.94 132 SER A N 1
ATOM 972 C CA . SER A 1 132 ? -5.725 8.511 13.972 1.00 94.94 132 SER A CA 1
ATOM 973 C C . SER A 1 132 ? -6.922 9.464 13.934 1.00 94.94 132 SER A C 1
ATOM 975 O O . SER A 1 132 ? -7.537 9.718 14.968 1.00 94.94 132 SER A O 1
ATOM 977 N N . LEU A 1 133 ? -7.313 9.926 12.741 1.00 94.56 133 LEU A N 1
ATOM 978 C CA . LEU A 1 133 ? -8.528 10.725 12.547 1.00 94.56 133 LEU A CA 1
ATOM 979 C C . LEU A 1 133 ? -9.781 9.933 12.929 1.00 94.56 133 LEU A C 1
ATOM 981 O O . LEU A 1 133 ? -10.671 10.448 13.600 1.00 94.56 133 LEU A O 1
ATOM 985 N N . ALA A 1 134 ? -9.837 8.655 12.554 1.00 91.06 134 ALA A N 1
ATOM 986 C CA . ALA A 1 134 ? -10.963 7.795 12.878 1.00 91.06 134 ALA A CA 1
ATOM 987 C C . ALA A 1 134 ? -11.147 7.633 14.392 1.00 91.06 134 ALA A C 1
ATOM 989 O O . ALA A 1 134 ? -12.274 7.713 14.884 1.00 91.06 134 ALA A O 1
ATOM 990 N N . ALA A 1 135 ? -10.051 7.460 15.133 1.00 89.94 135 ALA A N 1
ATOM 991 C CA . ALA A 1 135 ? -10.073 7.386 16.589 1.00 89.94 135 ALA A CA 1
ATOM 992 C C . ALA A 1 135 ? -10.630 8.659 17.235 1.00 89.94 135 ALA A C 1
ATOM 994 O O . ALA A 1 135 ? -11.477 8.557 18.114 1.00 89.94 135 ALA A O 1
ATOM 995 N N . ALA A 1 136 ? -10.259 9.843 16.735 1.00 89.19 136 ALA A N 1
ATOM 996 C CA . ALA A 1 136 ? -10.790 11.115 17.234 1.00 89.19 136 ALA A CA 1
ATOM 997 C C . ALA A 1 136 ? -12.320 11.245 17.072 1.00 89.19 136 ALA A C 1
ATOM 999 O O . ALA A 1 136 ? -12.965 11.987 17.805 1.00 89.19 136 ALA A O 1
ATOM 1000 N N . THR A 1 137 ? -12.917 10.507 16.129 1.00 89.75 137 THR A N 1
ATOM 1001 C CA . THR A 1 137 ? -14.378 10.469 15.914 1.00 89.75 137 THR A CA 1
ATOM 1002 C C . THR A 1 137 ? -15.081 9.315 16.640 1.00 89.75 137 THR A C 1
ATOM 1004 O O . THR A 1 137 ? -16.305 9.163 16.555 1.00 89.75 137 THR A O 1
ATOM 1007 N N . ALA A 1 138 ? -14.335 8.444 17.323 1.00 85.25 138 ALA A N 1
ATOM 1008 C CA . ALA A 1 138 ? -14.901 7.316 18.041 1.00 85.25 138 ALA A CA 1
ATOM 1009 C C . ALA A 1 138 ? -15.366 7.753 19.436 1.00 85.25 138 ALA A C 1
ATOM 1011 O O . ALA A 1 138 ? -14.590 8.280 20.220 1.00 85.25 138 ALA A O 1
ATOM 1012 N N . LYS A 1 139 ? -16.638 7.489 19.758 1.00 78.81 139 LYS A N 1
ATOM 1013 C CA . LYS A 1 139 ? -17.118 7.563 21.142 1.00 78.81 139 LYS A CA 1
ATOM 1014 C C . LYS A 1 139 ? -16.444 6.477 21.976 1.00 78.81 139 LYS A C 1
ATOM 1016 O O . LYS A 1 139 ? -16.312 5.343 21.491 1.00 78.81 139 LYS A O 1
ATOM 1021 N N . ASP A 1 140 ? -16.082 6.833 23.202 1.00 74.06 140 ASP A N 1
ATOM 1022 C CA . ASP A 1 140 ? -15.545 5.896 24.180 1.00 74.06 140 ASP A CA 1
ATOM 1023 C C . ASP A 1 140 ? -16.568 4.795 24.503 1.00 74.06 140 ASP A C 1
ATOM 1025 O O . ASP A 1 140 ? -17.782 5.027 24.418 1.00 74.06 140 ASP A O 1
ATOM 1029 N N . PRO A 1 141 ? -16.101 3.569 24.797 1.00 65.50 141 PRO A N 1
ATOM 1030 C CA . PRO A 1 141 ? -16.977 2.504 25.257 1.00 65.50 141 PRO A CA 1
ATOM 1031 C C . PRO A 1 141 ? -17.631 2.911 26.586 1.00 65.50 141 PRO A C 1
ATOM 1033 O O . PRO A 1 141 ? -16.958 3.356 27.509 1.00 65.50 141 PRO A O 1
ATOM 1036 N N . ASP A 1 142 ? -18.959 2.799 26.645 1.00 64.69 142 ASP A N 1
ATOM 1037 C CA . ASP A 1 142 ? -19.768 3.197 27.798 1.00 64.69 142 ASP A CA 1
ATOM 1038 C C . ASP A 1 142 ? -19.495 2.245 28.982 1.00 64.69 142 ASP A C 1
ATOM 1040 O O . ASP A 1 142 ? -19.813 1.053 28.874 1.00 64.69 142 ASP A O 1
ATOM 1044 N N . PRO A 1 143 ? -18.910 2.718 30.100 1.00 61.06 143 PRO A N 1
ATOM 1045 C CA . PRO A 1 143 ? -18.482 1.854 31.203 1.00 61.06 143 PRO A CA 1
ATOM 1046 C C . PRO A 1 143 ? -19.648 1.153 31.917 1.00 61.06 143 PRO A C 1
ATOM 1048 O O . PRO A 1 143 ? -19.432 0.187 32.644 1.00 61.06 143 PRO A O 1
ATOM 1051 N N . HIS A 1 144 ? -20.891 1.595 31.697 1.00 58.78 144 HIS A N 1
ATOM 1052 C CA . HIS A 1 144 ? -22.087 1.020 32.319 1.00 58.78 144 HIS A CA 1
ATOM 1053 C C . HIS A 1 144 ? -22.728 -0.131 31.527 1.00 58.78 144 HIS A C 1
ATOM 1055 O O . HIS A 1 144 ? -23.710 -0.707 31.989 1.00 58.78 144 HIS A O 1
ATOM 1061 N N . ARG A 1 145 ? -22.205 -0.481 30.342 1.00 56.50 145 ARG A N 1
ATOM 1062 C CA . ARG A 1 145 ? -22.723 -1.593 29.518 1.00 56.50 145 ARG A CA 1
ATOM 1063 C C . ARG A 1 145 ? -22.012 -2.931 29.720 1.00 56.50 145 ARG A C 1
ATOM 1065 O O . ARG A 1 145 ? -22.533 -3.935 29.257 1.00 56.50 145 ARG A O 1
ATOM 1072 N N . GLU A 1 146 ? -20.847 -2.958 30.365 1.00 51.38 146 GLU A N 1
ATOM 1073 C CA . GLU A 1 146 ? -20.093 -4.204 30.608 1.00 51.38 146 GLU A CA 1
ATOM 1074 C C . GLU A 1 146 ? -20.427 -4.864 31.959 1.00 51.38 146 GLU A C 1
ATOM 1076 O O . GLU A 1 146 ? -19.956 -5.963 32.241 1.00 51.38 146 GLU A O 1
ATOM 1081 N N . SER A 1 147 ? -21.250 -4.212 32.785 1.00 52.03 147 SER A N 1
ATOM 1082 C CA . SER A 1 147 ? -21.677 -4.683 34.110 1.00 52.03 147 SER A CA 1
ATOM 1083 C C . SER A 1 147 ? -23.135 -5.165 34.177 1.00 52.03 147 SER A C 1
ATOM 1085 O O . SER A 1 147 ? -23.607 -5.480 35.270 1.00 52.03 147 SER A O 1
ATOM 1087 N N . ALA A 1 148 ? -23.832 -5.237 33.037 1.00 44.38 148 ALA A N 1
ATOM 1088 C CA . ALA A 1 148 ? -25.202 -5.743 32.896 1.00 44.38 148 ALA A CA 1
ATOM 1089 C C . ALA A 1 148 ? -25.229 -6.996 32.012 1.00 44.38 148 ALA A C 1
ATOM 1091 O O . ALA A 1 148 ? -26.007 -7.918 32.338 1.00 44.38 148 ALA A O 1
#

Sequence (148 aa):
MPGQSARYLGAAVILGIMALVNSVWFRHNPASTGIAVTLYVLIMVVAFFSGRAAHRAHWRPGWFGAAVGALFGVLAGLGSFLIRATSEDVDAPARGIARLRLVALANSPVAHVVVLITAVLTFSIISLIVASLAAATAKDPDPHRESA

Radius of gyration: 19.02 Å; chains: 1; bounding box: 45×24×62 Å

pLDDT: mean 87.43, std 10.7, range [44.38, 98.06]

Organism: NCBI:txid2729629